Protein AF-Q14Q77-F1 (afdb_monomer_lite)

Organism: Spiroplasma citri (NCBI:txid2133)

Sequence (134 aa):
MYSAVHMDETTPHIHFGFIPISKVFSKKLNKERYIISNNLIFGGKKQLQKFNNYHANYLTKAGYEIEPGEIGGKGSYNAMNFRQVKQFERNKLENEINNLFDEYKSSKGNIKEFSKIKIISDDYDGLIIFKIWK

Secondary structure (DSSP, 8-state):
-EEEEE-SSSS-EEEEE---EEEEEETTTTEEEEEE-HHHHH-SHHHHHHHHHHHHHHHHHTT----PPPTTPPP---HHHHHHHHHHHHHHHHHHHHHHHHHHHHHHHHHHHHHHHHHHHHHHHHHHHHHH--

Structure (mmCIF, N/CA/C/O backbone):
data_AF-Q14Q77-F1
#
_entry.id   AF-Q14Q77-F1
#
loop_
_atom_site.group_PDB
_atom_site.id
_atom_site.type_symbol
_atom_site.label_atom_id
_atom_site.label_alt_id
_atom_site.label_comp_id
_atom_site.label_asym_id
_atom_site.label_entity_id
_atom_site.label_seq_id
_atom_site.pdbx_PDB_ins_code
_atom_site.Cartn_x
_atom_site.Cartn_y
_atom_site.Cartn_z
_atom_site.occupancy
_atom_site.B_iso_or_equiv
_atom_site.auth_seq_id
_atom_site.auth_comp_id
_atom_site.auth_asym_id
_atom_site.auth_atom_id
_atom_site.pdbx_PDB_model_num
ATOM 1 N N . MET A 1 1 ? -22.766 -3.942 3.237 1.00 85.06 1 MET A N 1
ATOM 2 C CA . MET A 1 1 ? -21.477 -4.525 2.804 1.00 85.06 1 MET A CA 1
ATOM 3 C C . MET A 1 1 ? -21.597 -4.838 1.329 1.00 85.06 1 MET A C 1
ATOM 5 O O . MET A 1 1 ? -22.686 -5.223 0.924 1.00 85.06 1 MET A O 1
ATOM 9 N N . TYR A 1 2 ? -20.538 -4.646 0.547 1.00 94.94 2 TYR A N 1
ATOM 10 C CA . TYR A 1 2 ? -20.524 -5.004 -0.871 1.00 94.94 2 TYR A CA 1
ATOM 11 C C . TYR A 1 2 ? -19.133 -5.472 -1.304 1.00 94.94 2 TYR A C 1
ATOM 13 O O . TYR A 1 2 ? -18.129 -5.100 -0.696 1.00 94.94 2 TYR A O 1
ATOM 21 N N . SER A 1 3 ? -19.103 -6.280 -2.358 1.00 94.75 3 SER A N 1
ATOM 22 C CA . SER A 1 3 ? -17.896 -6.673 -3.077 1.00 94.75 3 SER A CA 1
ATOM 23 C C . SER A 1 3 ? -18.224 -6.641 -4.565 1.00 94.75 3 SER A C 1
ATOM 25 O O . SER A 1 3 ? -19.160 -7.319 -4.986 1.00 94.75 3 SER A O 1
ATOM 27 N N . ALA A 1 4 ? -17.513 -5.825 -5.334 1.00 95.69 4 ALA A N 1
ATOM 28 C CA . ALA A 1 4 ? -17.651 -5.735 -6.784 1.00 95.69 4 ALA A CA 1
ATOM 29 C C . ALA A 1 4 ? -16.295 -6.029 -7.428 1.00 95.69 4 ALA A C 1
ATOM 31 O O . ALA A 1 4 ? -15.287 -5.453 -7.022 1.00 95.69 4 ALA A O 1
ATOM 32 N N . VAL A 1 5 ? -16.274 -6.945 -8.396 1.00 95.19 5 VAL A N 1
ATOM 33 C CA . VAL A 1 5 ? -15.067 -7.341 -9.130 1.00 95.19 5 VAL A CA 1
ATOM 34 C C . VAL A 1 5 ? -15.156 -6.756 -10.532 1.00 95.19 5 VAL A C 1
ATOM 36 O O . VAL A 1 5 ? -16.117 -7.035 -11.245 1.00 95.19 5 VAL A O 1
ATOM 39 N N . HIS A 1 6 ? -14.154 -5.973 -10.917 1.00 95.12 6 HIS A N 1
ATOM 40 C CA . HIS A 1 6 ? -14.050 -5.362 -12.237 1.00 95.12 6 HIS A CA 1
ATOM 41 C C . HIS A 1 6 ? -12.998 -6.100 -13.055 1.00 95.12 6 HIS A C 1
ATOM 43 O O . HIS A 1 6 ? -11.830 -6.157 -12.669 1.00 95.12 6 HIS A O 1
ATOM 49 N N . MET A 1 7 ? -13.433 -6.677 -14.175 1.00 94.94 7 MET A N 1
ATOM 50 C CA . MET A 1 7 ? -12.593 -7.397 -15.147 1.00 94.94 7 MET A CA 1
ATOM 51 C C . MET A 1 7 ? -12.570 -6.693 -16.513 1.00 94.94 7 MET A C 1
ATOM 53 O O . MET A 1 7 ? -11.837 -7.097 -17.408 1.00 94.94 7 MET A O 1
ATOM 57 N N . ASP A 1 8 ? -13.394 -5.660 -16.669 1.00 93.75 8 ASP A N 1
ATOM 58 C CA . ASP A 1 8 ? -13.624 -4.856 -17.868 1.00 93.75 8 ASP A CA 1
ATOM 59 C C . ASP A 1 8 ? -12.715 -3.615 -17.955 1.00 93.75 8 ASP A C 1
ATOM 61 O O . ASP A 1 8 ? -12.717 -2.902 -18.958 1.00 93.75 8 ASP A O 1
ATOM 65 N N . GLU A 1 9 ? -11.900 -3.371 -16.927 1.00 90.31 9 GLU A N 1
ATOM 66 C CA . GLU A 1 9 ? -10.933 -2.272 -16.869 1.00 90.31 9 GLU A CA 1
ATOM 67 C C . GLU A 1 9 ? -9.488 -2.717 -17.181 1.00 90.31 9 GLU A C 1
ATOM 69 O O . GLU A 1 9 ? -9.202 -3.885 -17.426 1.00 90.31 9 GLU A O 1
ATOM 74 N N . THR A 1 10 ? -8.529 -1.777 -17.176 1.00 89.50 10 THR A N 1
ATOM 75 C CA . THR A 1 10 ? -7.122 -2.050 -17.554 1.00 89.50 10 THR A CA 1
ATOM 76 C C . THR A 1 10 ? -6.435 -3.091 -16.665 1.00 89.50 10 THR A C 1
ATOM 78 O O . THR A 1 10 ? -5.551 -3.813 -17.123 1.00 89.50 10 THR A O 1
ATOM 81 N N . THR A 1 11 ? -6.791 -3.152 -15.385 1.00 88.19 11 THR A N 1
ATOM 82 C CA . THR A 1 11 ? -6.258 -4.139 -14.444 1.00 88.19 11 THR A CA 1
ATOM 83 C C . THR A 1 11 ? -7.418 -4.688 -13.622 1.00 88.19 11 THR A C 1
ATOM 85 O O . THR A 1 11 ? -8.160 -3.882 -13.052 1.00 88.19 11 THR A O 1
ATOM 88 N N . PRO A 1 12 ? -7.574 -6.022 -13.534 1.00 92.62 12 PRO A N 1
ATOM 89 C CA . PRO A 1 12 ? -8.560 -6.638 -12.660 1.00 92.62 12 PRO A CA 1
ATOM 90 C C . PRO A 1 12 ? -8.425 -6.134 -11.223 1.00 92.62 12 PRO A C 1
ATOM 92 O O . PRO A 1 12 ? -7.338 -6.195 -10.646 1.00 92.62 12 PRO A O 1
ATOM 95 N N . HIS A 1 13 ? -9.506 -5.625 -10.640 1.00 92.75 13 HIS A N 1
ATOM 96 C CA . HIS A 1 13 ? -9.494 -5.129 -9.263 1.00 92.75 13 HIS A CA 1
ATOM 97 C C . HIS A 1 13 ? -10.853 -5.297 -8.579 1.00 92.75 13 HIS A C 1
ATOM 99 O O . HIS A 1 13 ? -11.871 -5.571 -9.212 1.00 92.75 13 HIS A O 1
ATOM 105 N N . ILE A 1 14 ? -10.851 -5.169 -7.250 1.00 93.94 14 ILE A N 1
ATOM 106 C CA . ILE A 1 14 ? -12.022 -5.397 -6.402 1.00 93.94 14 ILE A CA 1
ATOM 107 C C . ILE A 1 14 ? -12.316 -4.135 -5.592 1.00 93.94 14 ILE A C 1
ATOM 109 O O . ILE A 1 14 ? -11.438 -3.621 -4.897 1.00 93.94 14 ILE A O 1
ATOM 113 N N . HIS A 1 15 ? -13.568 -3.682 -5.611 1.00 93.94 15 HIS A N 1
ATOM 114 C CA . HIS A 1 15 ? -14.087 -2.735 -4.631 1.00 93.94 15 HIS A CA 1
ATOM 115 C C . HIS A 1 15 ? -14.782 -3.490 -3.503 1.00 93.94 15 HIS A C 1
ATOM 117 O O . HIS A 1 15 ? -15.821 -4.117 -3.704 1.00 93.94 15 HIS A O 1
ATOM 123 N N . PHE A 1 16 ? -14.216 -3.403 -2.301 1.00 93.56 16 PHE A N 1
ATOM 124 C CA . PHE A 1 16 ? -14.762 -4.035 -1.107 1.00 93.56 16 PHE A CA 1
ATOM 125 C C . PHE A 1 16 ? -15.195 -2.980 -0.087 1.00 93.56 16 PHE A C 1
ATOM 127 O O . PHE A 1 16 ? -14.371 -2.260 0.478 1.00 93.56 16 PHE A O 1
ATOM 134 N N . GLY A 1 17 ? -16.502 -2.895 0.162 1.00 93.75 17 GLY A N 1
ATOM 135 C CA . GLY A 1 17 ? -17.088 -1.991 1.143 1.00 93.75 17 GLY A CA 1
ATOM 136 C C . GLY A 1 17 ? -17.590 -2.733 2.373 1.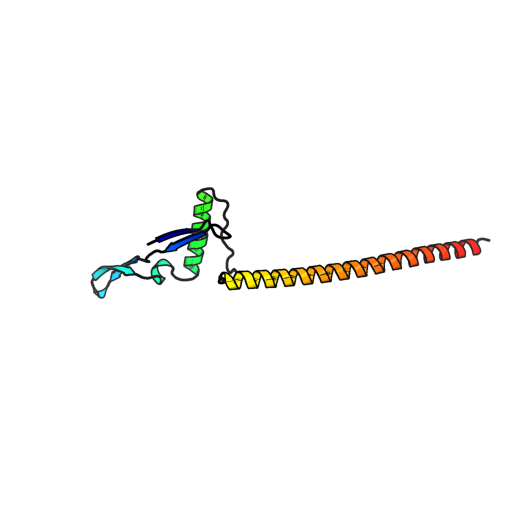00 93.75 17 GLY A C 1
ATOM 137 O O . GLY A 1 17 ? -18.506 -3.558 2.290 1.00 93.75 17 GLY A O 1
ATOM 138 N N . PHE A 1 18 ? -17.068 -2.375 3.544 1.00 92.75 18 PHE A N 1
ATOM 139 C CA . PHE A 1 18 ? -17.520 -2.929 4.817 1.00 92.75 18 PHE A CA 1
ATOM 140 C C . PHE A 1 18 ? -17.875 -1.854 5.840 1.00 92.75 18 PHE A C 1
ATOM 142 O O . PHE A 1 18 ? -17.464 -0.702 5.731 1.00 92.75 18 PHE A O 1
ATOM 149 N N . ILE A 1 19 ? -18.677 -2.244 6.832 1.00 92.75 19 ILE A N 1
ATOM 150 C CA . ILE A 1 19 ? -19.084 -1.363 7.927 1.00 92.75 19 ILE A CA 1
ATOM 151 C C . ILE A 1 19 ? -18.173 -1.669 9.127 1.00 92.75 19 ILE A C 1
ATOM 153 O O . ILE A 1 19 ? -18.166 -2.812 9.590 1.00 92.75 19 ILE A O 1
ATOM 157 N N . PRO A 1 20 ? -17.404 -0.693 9.641 1.00 92.81 20 PRO A N 1
ATOM 158 C CA . PRO A 1 20 ? -16.392 -0.897 10.679 1.00 92.81 20 PRO A CA 1
ATOM 159 C C . PRO A 1 20 ? -17.032 -1.011 12.070 1.00 92.81 20 PRO A C 1
ATOM 161 O O . PRO A 1 20 ? -17.010 -0.070 12.864 1.00 92.81 20 PRO A O 1
ATOM 164 N N . ILE A 1 21 ? -17.649 -2.153 12.362 1.00 94.00 21 ILE A N 1
ATOM 165 C CA . ILE A 1 21 ? -18.308 -2.397 13.648 1.00 94.00 21 ILE A CA 1
ATOM 166 C C . ILE A 1 21 ? -17.293 -2.967 14.645 1.00 94.00 21 ILE A C 1
ATOM 168 O O . ILE A 1 21 ? -16.635 -3.968 14.377 1.00 94.00 21 ILE A O 1
ATOM 172 N N . SER A 1 22 ? -17.181 -2.349 15.819 1.00 92.25 22 SER A N 1
ATOM 173 C CA . SER A 1 22 ? -16.319 -2.800 16.916 1.00 92.25 22 SER A CA 1
ATOM 174 C C . SER A 1 22 ? -17.114 -2.944 18.209 1.00 92.25 22 SER A C 1
ATOM 176 O O . SER A 1 22 ? -17.958 -2.105 18.532 1.00 92.25 22 SER A O 1
ATOM 178 N N . LYS A 1 23 ? -16.830 -4.003 18.968 1.00 93.75 23 LYS A N 1
ATOM 179 C CA . LYS A 1 23 ? -17.398 -4.227 20.300 1.00 93.75 23 LYS A CA 1
ATOM 180 C C . LYS A 1 23 ? -16.572 -3.463 21.335 1.00 93.75 23 LYS A C 1
ATOM 182 O O . LYS A 1 23 ? -15.356 -3.614 21.384 1.00 93.75 23 LYS A O 1
ATOM 187 N N . VAL A 1 24 ? -17.222 -2.636 22.149 1.00 94.12 24 VAL A N 1
ATOM 188 C CA . VAL A 1 24 ? -16.578 -1.826 23.193 1.00 94.12 24 VAL A CA 1
ATOM 189 C C . VAL A 1 24 ? -17.364 -1.886 24.497 1.00 94.12 24 VAL A C 1
ATOM 191 O O . VAL A 1 24 ? -18.591 -1.987 24.496 1.00 94.12 24 VAL A O 1
ATOM 194 N N . PHE A 1 25 ? -16.668 -1.775 25.625 1.00 95.12 25 PHE A N 1
ATOM 195 C CA . PHE A 1 25 ? -17.304 -1.670 26.934 1.00 95.12 25 PHE A CA 1
ATOM 196 C C . PHE A 1 25 ? -17.606 -0.207 27.274 1.00 95.12 25 PHE A C 1
ATOM 198 O O . PHE A 1 25 ? -16.710 0.640 27.305 1.00 95.12 25 PHE A O 1
ATOM 205 N N . SER A 1 26 ? -18.873 0.112 27.539 1.00 91.81 26 SER A N 1
ATOM 206 C CA . SER A 1 26 ? -19.274 1.446 27.980 1.00 91.81 26 SER A CA 1
ATOM 207 C C . SER A 1 26 ? -19.253 1.523 29.499 1.00 91.81 26 SER A C 1
ATOM 209 O O . SER A 1 26 ? -20.161 1.013 30.148 1.00 91.81 26 SER A O 1
ATOM 211 N N . LYS A 1 27 ? -18.270 2.235 30.064 1.00 93.88 27 LYS A N 1
ATOM 212 C CA . LYS A 1 27 ? -18.201 2.482 31.516 1.00 93.88 27 LYS A CA 1
ATOM 213 C C . LYS A 1 27 ? -19.459 3.179 32.051 1.00 93.88 27 LYS A C 1
ATOM 215 O O . LYS A 1 27 ? -19.951 2.813 33.106 1.00 93.88 27 LYS A O 1
ATOM 220 N N . LYS A 1 28 ? -20.024 4.130 31.292 1.00 92.69 28 LYS A N 1
ATOM 221 C CA . LYS A 1 28 ? -21.248 4.865 31.671 1.00 92.69 28 LYS A CA 1
ATOM 222 C C . LYS A 1 28 ? -22.481 3.961 31.774 1.00 92.69 28 LYS A C 1
ATOM 224 O O . LYS A 1 28 ? -23.333 4.196 32.616 1.00 92.69 28 LYS A O 1
ATOM 229 N N . LEU A 1 29 ? -22.595 2.968 30.892 1.00 91.38 29 LEU A N 1
ATOM 230 C CA . LEU A 1 29 ? -23.753 2.068 30.830 1.00 91.38 29 LEU A CA 1
ATOM 231 C C . LEU A 1 29 ? -23.482 0.705 31.486 1.00 91.38 29 LEU A C 1
ATOM 233 O O . LEU A 1 29 ? -24.355 -0.156 31.444 1.00 91.38 29 LEU A O 1
ATOM 237 N N . ASN A 1 30 ? -22.272 0.504 32.021 1.00 94.38 30 ASN A N 1
ATOM 238 C CA . ASN A 1 30 ? -21.751 -0.744 32.581 1.00 94.38 30 ASN A CA 1
ATOM 239 C C . ASN A 1 30 ? -22.054 -1.995 31.729 1.00 94.38 30 ASN A C 1
ATOM 241 O O . ASN A 1 30 ? -22.386 -3.055 32.252 1.00 94.38 30 ASN A O 1
ATOM 245 N N . LYS A 1 31 ? -21.992 -1.860 30.398 1.00 95.94 31 LYS A N 1
ATOM 246 C CA . LYS A 1 31 ? -22.306 -2.945 29.460 1.00 95.94 31 LYS A CA 1
ATOM 247 C C . LYS A 1 31 ? -21.502 -2.856 28.175 1.00 95.94 31 LYS A C 1
ATOM 249 O O . LYS A 1 31 ? -21.057 -1.780 27.760 1.00 95.94 31 LYS A O 1
ATOM 254 N N . GLU A 1 32 ? -21.367 -3.996 27.515 1.00 96.00 32 GLU A N 1
ATOM 255 C CA . GLU A 1 32 ? -20.823 -4.073 26.166 1.00 96.00 32 GLU A CA 1
ATOM 256 C C . GLU A 1 32 ? -21.811 -3.493 25.146 1.00 96.00 32 GLU A C 1
ATOM 258 O O . GLU A 1 32 ? -23.029 -3.646 25.259 1.00 96.00 32 GLU A O 1
ATOM 263 N N . ARG A 1 33 ? -21.282 -2.810 24.133 1.00 94.19 33 ARG A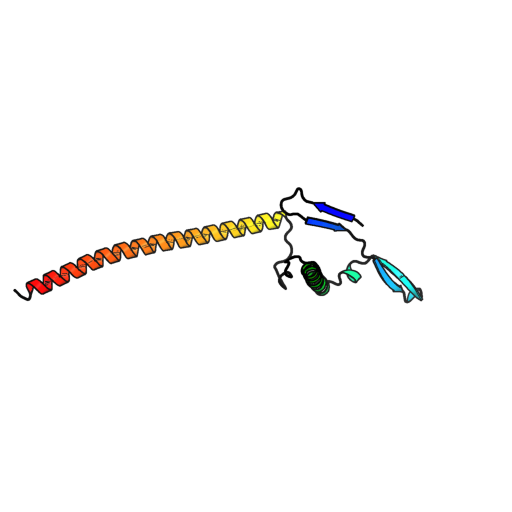 N 1
ATOM 264 C CA . ARG A 1 33 ? -22.050 -2.293 23.000 1.00 94.19 33 ARG A CA 1
ATOM 265 C C . ARG A 1 33 ? -21.228 -2.334 21.726 1.00 94.19 33 ARG A C 1
ATOM 267 O O . ARG A 1 33 ? -20.003 -2.253 21.759 1.00 94.19 33 ARG A O 1
ATOM 274 N N . TYR A 1 34 ? -21.921 -2.387 20.600 1.00 94.50 34 TYR A N 1
ATOM 275 C CA . TYR A 1 34 ? -21.311 -2.224 19.290 1.00 94.50 34 TYR A CA 1
ATOM 276 C C . TYR A 1 34 ? -21.301 -0.751 18.901 1.00 94.50 34 TYR A C 1
ATOM 278 O O . TYR A 1 34 ? -22.262 -0.020 19.153 1.00 94.50 34 TYR A O 1
ATOM 286 N N . ILE A 1 35 ? -20.201 -0.309 18.307 1.00 94.19 35 ILE A N 1
ATOM 287 C CA . ILE A 1 35 ? -20.068 1.025 17.731 1.00 94.19 35 ILE A CA 1
ATOM 288 C C . ILE A 1 35 ? -19.494 0.929 16.327 1.00 94.19 35 ILE A C 1
ATOM 290 O O . ILE A 1 35 ? -18.753 0.001 16.018 1.00 94.19 35 ILE A O 1
ATOM 294 N N . ILE A 1 36 ? -1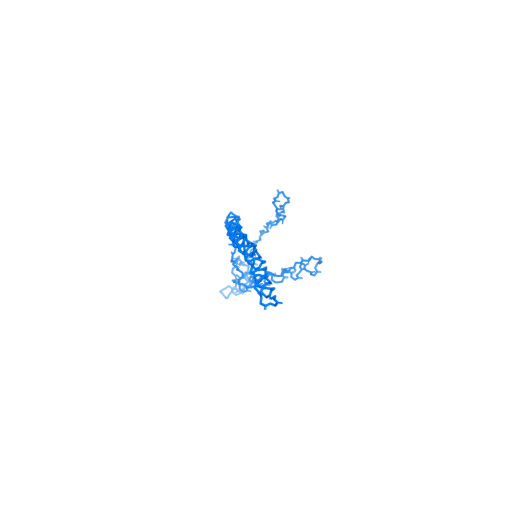9.824 1.908 15.494 1.00 94.31 36 ILE A N 1
ATOM 295 C CA . ILE A 1 36 ? -19.253 2.054 14.158 1.00 94.31 36 ILE A CA 1
ATOM 296 C C . ILE A 1 36 ? -18.079 3.023 14.285 1.00 94.31 36 ILE A C 1
ATOM 298 O O . ILE A 1 36 ? -18.279 4.182 14.649 1.00 94.31 36 ILE A O 1
ATOM 302 N N . SER A 1 37 ? -16.854 2.551 14.056 1.00 91.06 37 SER A N 1
ATOM 303 C CA . SER A 1 37 ? -15.655 3.386 14.163 1.00 91.06 37 SER A CA 1
ATOM 304 C C . SER A 1 37 ? -14.526 2.904 13.259 1.00 91.06 37 SER A C 1
ATOM 306 O O . SER A 1 37 ? -13.890 1.884 13.521 1.00 91.06 37 SER A O 1
ATOM 308 N N . ASN A 1 38 ? -14.208 3.705 12.238 1.00 89.31 38 ASN A N 1
ATOM 309 C CA . ASN A 1 38 ? -13.036 3.484 11.386 1.00 89.31 38 ASN A CA 1
ATOM 310 C C . ASN A 1 38 ? -11.732 3.499 12.190 1.00 89.31 38 ASN A C 1
ATOM 312 O O . ASN A 1 38 ? -10.850 2.681 11.949 1.00 89.31 38 ASN A O 1
ATOM 316 N N . ASN A 1 39 ? -11.613 4.402 13.166 1.00 88.81 39 ASN A N 1
ATOM 317 C CA . ASN A 1 39 ? -10.375 4.562 13.928 1.00 88.81 39 ASN A CA 1
ATOM 318 C C . ASN A 1 39 ? -10.052 3.341 14.792 1.00 88.81 39 ASN A C 1
ATOM 320 O O . ASN A 1 39 ? -8.878 3.047 14.981 1.00 88.81 39 ASN A O 1
ATOM 324 N N . LEU A 1 40 ? -11.059 2.621 15.296 1.00 88.88 40 LEU A N 1
ATOM 325 C CA . LEU A 1 40 ? -10.822 1.405 16.080 1.00 88.88 40 LEU A CA 1
ATOM 326 C C . LEU A 1 40 ? -10.385 0.217 15.221 1.00 88.88 40 LEU A C 1
ATOM 328 O O . LEU A 1 40 ? -9.629 -0.624 15.697 1.00 88.88 40 LEU A O 1
ATOM 332 N N . ILE A 1 41 ? -10.843 0.155 13.970 1.00 87.62 41 ILE A N 1
ATOM 333 C CA . ILE A 1 41 ? -10.477 -0.917 13.040 1.00 87.62 41 ILE A CA 1
ATOM 334 C C . ILE A 1 41 ? -9.120 -0.647 12.385 1.00 87.62 41 ILE A C 1
ATOM 336 O O . ILE A 1 41 ? -8.268 -1.530 12.344 1.00 87.62 41 ILE A O 1
ATOM 340 N N . PHE A 1 42 ? -8.917 0.566 11.867 1.00 87.00 42 PHE A N 1
ATOM 341 C CA . PHE A 1 42 ? -7.749 0.892 11.052 1.00 87.00 42 PHE A CA 1
ATOM 342 C C . PHE A 1 42 ? -6.616 1.574 11.816 1.00 87.00 42 PHE A C 1
ATOM 344 O O . PHE A 1 42 ? -5.503 1.570 11.302 1.00 87.00 42 PHE A O 1
ATOM 351 N N . GLY A 1 43 ? -6.884 2.187 12.981 1.00 84.25 43 GLY A N 1
ATOM 352 C CA . GLY A 1 43 ? -5.897 2.675 13.968 1.00 84.25 43 GLY A CA 1
ATOM 353 C C . GLY A 1 43 ? -4.689 3.440 13.431 1.00 84.25 43 GLY A C 1
ATOM 354 O O . GLY A 1 43 ? -3.618 3.441 14.041 1.00 84.25 43 GLY A O 1
ATOM 355 N N . GLY A 1 44 ? -4.849 4.110 12.290 1.00 85.88 44 GLY A N 1
ATOM 356 C CA . GLY A 1 44 ? -3.820 4.919 11.652 1.00 85.88 44 GLY A CA 1
ATOM 357 C C . GLY A 1 44 ? -2.750 4.128 10.889 1.00 85.88 44 GLY A C 1
ATOM 358 O O . GLY A 1 44 ? -2.833 2.925 10.646 1.00 85.88 44 GLY A O 1
ATOM 359 N N . LYS A 1 45 ? -1.699 4.848 10.481 1.00 85.25 45 LYS A N 1
ATOM 360 C CA . LYS A 1 45 ? -0.710 4.380 9.492 1.00 85.25 45 LYS A CA 1
ATOM 361 C C . LYS A 1 45 ? -0.034 3.053 9.863 1.00 85.25 45 LYS A C 1
ATOM 363 O O . LYS A 1 45 ? 0.120 2.192 9.005 1.00 85.25 45 LYS A O 1
ATOM 368 N N . LYS A 1 46 ? 0.348 2.866 11.134 1.00 86.31 46 LYS A N 1
ATOM 369 C CA . LYS A 1 46 ? 1.051 1.650 11.588 1.00 86.31 46 LYS A CA 1
ATOM 370 C C . LYS A 1 46 ? 0.181 0.397 11.480 1.00 86.31 46 LYS A C 1
ATOM 372 O O . LYS A 1 46 ? 0.686 -0.663 11.127 1.00 86.31 46 LYS A O 1
ATOM 377 N N . GLN A 1 47 ? -1.106 0.492 11.804 1.00 88.44 47 GLN A N 1
ATOM 378 C CA . GLN A 1 47 ? -2.002 -0.660 11.733 1.00 88.44 47 GLN A CA 1
ATOM 379 C C . GLN A 1 47 ? -2.388 -0.974 10.282 1.00 88.44 47 GLN A C 1
ATOM 381 O O . GLN A 1 47 ? -2.385 -2.146 9.916 1.00 88.44 47 GLN A O 1
ATOM 386 N N . LEU A 1 48 ? -2.574 0.040 9.429 1.00 88.19 48 LEU A N 1
ATOM 387 C CA . LEU A 1 48 ? -2.715 -0.154 7.978 1.00 88.19 48 LEU A CA 1
ATOM 388 C C . LEU A 1 48 ? -1.490 -0.839 7.355 1.00 88.19 48 LEU A C 1
ATOM 390 O O . LEU A 1 48 ? -1.634 -1.746 6.542 1.00 88.19 48 LEU A O 1
ATOM 394 N N . GLN A 1 49 ? -0.281 -0.473 7.779 1.00 87.31 49 GLN A N 1
ATOM 395 C CA . GLN A 1 49 ? 0.938 -1.141 7.324 1.00 87.31 49 GLN A CA 1
ATOM 396 C C . GLN A 1 49 ? 0.978 -2.618 7.745 1.00 87.31 49 GLN A C 1
ATOM 398 O O . GLN A 1 49 ? 1.287 -3.487 6.931 1.00 87.31 49 GLN A O 1
ATOM 403 N N . LYS A 1 50 ? 0.619 -2.921 9.000 1.00 90.12 50 LYS A N 1
ATOM 404 C CA . LYS A 1 50 ? 0.492 -4.311 9.469 1.00 90.12 50 LYS A CA 1
ATOM 405 C C . LYS A 1 50 ? -0.543 -5.086 8.657 1.00 90.12 50 LYS A C 1
ATOM 407 O O . LYS A 1 50 ? -0.292 -6.238 8.319 1.00 90.12 50 LYS A O 1
ATOM 412 N N . PHE A 1 51 ? -1.673 -4.456 8.340 1.00 90.38 51 PHE A N 1
ATOM 413 C CA . PHE A 1 51 ? -2.716 -5.049 7.511 1.00 90.38 51 PHE A CA 1
ATOM 414 C C . PHE A 1 51 ? -2.203 -5.381 6.106 1.00 90.38 51 PHE A C 1
ATOM 416 O O . PHE A 1 51 ? -2.390 -6.507 5.662 1.00 90.38 51 PHE A O 1
ATOM 423 N N . ASN A 1 52 ? -1.489 -4.464 5.446 1.00 89.00 52 ASN A N 1
ATOM 424 C CA . ASN A 1 52 ? -0.921 -4.709 4.115 1.00 89.00 52 ASN A CA 1
ATOM 425 C C . ASN A 1 52 ? 0.045 -5.901 4.113 1.00 89.00 52 ASN A C 1
ATOM 427 O O . ASN A 1 52 ? -0.069 -6.783 3.265 1.00 89.00 52 ASN A O 1
ATOM 431 N N . ASN A 1 53 ? 0.944 -5.968 5.098 1.00 90.88 53 ASN A N 1
ATOM 432 C CA . ASN A 1 53 ? 1.889 -7.080 5.221 1.00 90.88 53 ASN A CA 1
ATOM 433 C C . ASN A 1 53 ? 1.169 -8.404 5.504 1.00 90.88 53 ASN A C 1
ATOM 435 O O . ASN A 1 53 ? 1.506 -9.436 4.931 1.00 90.88 53 ASN A O 1
ATOM 439 N N . TYR A 1 54 ? 0.166 -8.378 6.386 1.00 93.50 54 TYR A N 1
ATOM 440 C CA . TYR A 1 54 ? -0.654 -9.549 6.679 1.00 93.50 54 TYR A CA 1
ATOM 441 C C . TYR A 1 54 ? -1.399 -10.041 5.433 1.00 93.50 54 TYR A C 1
ATOM 443 O O . TYR A 1 54 ? -1.400 -11.238 5.162 1.00 93.50 54 TYR A O 1
ATOM 451 N N . HIS A 1 55 ? -1.997 -9.126 4.671 1.00 92.62 55 HIS A N 1
ATOM 452 C CA . HIS A 1 55 ? -2.752 -9.439 3.464 1.00 92.62 55 HIS A CA 1
ATOM 453 C C . HIS A 1 55 ? -1.862 -10.042 2.372 1.00 92.62 55 HIS A C 1
ATOM 455 O O . HIS A 1 55 ? -2.208 -11.088 1.832 1.00 92.62 55 HIS A O 1
ATOM 461 N N . ALA A 1 56 ? -0.690 -9.450 2.113 1.00 93.12 56 ALA A N 1
ATOM 462 C CA . ALA A 1 56 ? 0.288 -10.017 1.184 1.00 93.12 56 ALA A CA 1
ATOM 463 C C . ALA A 1 56 ? 0.680 -11.442 1.604 1.00 93.12 56 ALA A C 1
ATOM 465 O O . ALA A 1 56 ? 0.486 -12.376 0.836 1.00 93.12 56 ALA A O 1
ATOM 466 N N . ASN A 1 57 ? 1.079 -11.638 2.868 1.00 94.06 57 ASN A N 1
ATOM 467 C CA . ASN A 1 57 ? 1.440 -12.958 3.395 1.00 94.06 57 ASN A CA 1
ATOM 468 C C . ASN A 1 57 ? 0.299 -13.983 3.303 1.00 94.06 57 ASN A C 1
ATOM 470 O O . ASN A 1 57 ? 0.550 -15.172 3.109 1.00 94.06 57 ASN A O 1
ATOM 474 N N . TYR A 1 58 ? -0.949 -13.550 3.498 1.00 95.50 58 TYR A N 1
ATOM 475 C CA . TYR A 1 58 ? -2.119 -14.413 3.359 1.00 95.50 58 TYR A CA 1
ATOM 476 C C . TYR A 1 58 ? -2.274 -14.901 1.913 1.00 95.50 58 TYR A C 1
ATOM 478 O O . TYR A 1 58 ? -2.464 -16.096 1.696 1.00 95.50 58 TYR A O 1
ATOM 486 N N . LEU A 1 59 ? -2.123 -14.005 0.934 1.00 94.50 59 LEU A N 1
ATOM 487 C CA . LEU A 1 59 ? -2.189 -14.355 -0.485 1.00 94.50 59 LEU A CA 1
ATOM 488 C C . LEU A 1 59 ? -1.014 -15.241 -0.914 1.00 94.50 59 LEU A C 1
ATOM 490 O O . LEU A 1 59 ? -1.234 -16.237 -1.600 1.00 94.50 59 LEU A O 1
ATOM 494 N N . THR A 1 60 ? 0.201 -14.968 -0.433 1.00 94.25 60 THR A N 1
ATOM 495 C CA . THR A 1 60 ? 1.367 -15.830 -0.683 1.00 94.25 60 THR A CA 1
ATOM 496 C C . THR A 1 60 ? 1.136 -17.250 -0.178 1.00 94.25 60 THR A C 1
ATOM 498 O O . THR A 1 60 ? 1.381 -18.218 -0.893 1.00 94.25 60 THR A O 1
ATOM 501 N N . LYS A 1 61 ? 0.581 -17.401 1.032 1.00 95.19 61 LYS A N 1
ATOM 502 C CA . LYS A 1 61 ? 0.225 -18.718 1.589 1.00 95.19 61 LYS A CA 1
ATOM 503 C C . LYS A 1 61 ? -0.884 -19.425 0.812 1.00 95.19 61 LYS A C 1
ATOM 505 O O . LYS A 1 61 ? -0.939 -20.649 0.839 1.00 95.19 61 LYS A O 1
ATOM 510 N N . ALA A 1 62 ? -1.754 -18.672 0.145 1.00 95.94 62 ALA A N 1
ATOM 511 C CA . ALA A 1 62 ? -2.784 -19.210 -0.736 1.00 95.94 62 ALA A CA 1
ATOM 512 C C . ALA A 1 62 ? -2.252 -19.593 -2.134 1.00 95.94 62 ALA A C 1
ATOM 514 O O . ALA A 1 62 ? -3.020 -20.114 -2.938 1.00 95.94 62 ALA A O 1
ATOM 515 N N . GLY A 1 63 ? -0.961 -19.370 -2.417 1.00 96.31 63 GLY A N 1
ATOM 516 C CA . GLY A 1 63 ? -0.305 -19.749 -3.672 1.00 96.31 63 GLY A CA 1
ATOM 517 C C . GLY A 1 63 ? -0.154 -18.620 -4.695 1.00 96.31 63 GLY A C 1
ATOM 518 O O . GLY A 1 63 ? 0.227 -18.894 -5.827 1.00 96.31 63 GLY A O 1
ATOM 519 N N . TYR A 1 64 ? -0.441 -17.366 -4.328 1.00 94.50 64 TYR A N 1
ATOM 520 C CA . TYR A 1 64 ? -0.236 -16.213 -5.211 1.00 94.50 64 TYR A CA 1
ATOM 521 C C . TYR A 1 64 ? 1.161 -15.610 -5.030 1.00 94.50 64 TYR A C 1
ATOM 523 O O . TYR A 1 64 ? 1.586 -15.330 -3.912 1.00 94.50 64 TYR A O 1
ATOM 531 N N . GLU A 1 65 ? 1.861 -15.326 -6.124 1.00 93.06 65 GLU A N 1
ATOM 532 C CA . GLU A 1 65 ? 3.170 -14.662 -6.096 1.00 93.06 65 GLU A CA 1
ATOM 533 C C . GLU A 1 65 ? 3.005 -13.149 -5.878 1.00 93.06 65 GLU A C 1
ATOM 535 O O . GLU A 1 65 ? 2.937 -12.360 -6.818 1.00 93.06 65 GLU A O 1
ATOM 540 N N . ILE A 1 66 ? 2.864 -12.744 -4.613 1.00 89.06 66 ILE A N 1
ATOM 541 C CA . ILE A 1 66 ? 2.668 -11.347 -4.205 1.00 89.06 66 ILE A CA 1
ATOM 542 C C . ILE A 1 66 ? 3.647 -11.002 -3.086 1.00 89.06 66 ILE A C 1
ATOM 544 O O . ILE A 1 66 ? 3.743 -11.725 -2.094 1.00 89.06 66 ILE A O 1
ATOM 548 N N . GLU A 1 67 ? 4.315 -9.858 -3.226 1.00 86.31 67 GLU A N 1
ATOM 549 C CA . GLU A 1 67 ? 5.195 -9.286 -2.207 1.00 86.31 67 GLU A CA 1
ATOM 550 C C . GLU A 1 67 ? 4.528 -8.100 -1.480 1.00 86.31 67 GLU A C 1
ATOM 552 O O . GLU A 1 67 ? 3.695 -7.392 -2.060 1.00 86.31 67 GLU A O 1
ATOM 557 N N . PRO A 1 68 ? 4.865 -7.848 -0.201 1.00 81.69 68 PRO A N 1
ATOM 558 C CA . PRO A 1 68 ? 4.409 -6.657 0.508 1.00 81.69 68 PRO A CA 1
ATOM 559 C C . PRO A 1 68 ? 4.941 -5.365 -0.130 1.00 81.69 68 PRO A C 1
ATOM 561 O O . PRO A 1 68 ? 6.092 -5.294 -0.550 1.00 81.69 68 PRO A O 1
ATOM 564 N N . GLY A 1 69 ? 4.124 -4.307 -0.137 1.00 79.50 69 GLY A N 1
ATOM 565 C CA . GLY A 1 69 ? 4.554 -2.992 -0.622 1.00 79.50 69 GLY A CA 1
ATOM 566 C C . GLY A 1 69 ? 5.646 -2.347 0.245 1.00 79.50 69 GLY A C 1
ATOM 567 O O . GLY A 1 69 ? 5.725 -2.584 1.453 1.00 79.50 69 GLY A O 1
ATOM 568 N N . GLU A 1 70 ? 6.457 -1.479 -0.364 1.00 80.44 70 GLU A N 1
ATOM 569 C CA . GLU A 1 70 ? 7.577 -0.810 0.304 1.00 80.44 70 GLU A CA 1
ATOM 570 C C . GLU A 1 70 ? 7.147 0.083 1.480 1.00 80.44 70 GLU A C 1
ATOM 572 O O . GLU A 1 70 ? 6.166 0.837 1.435 1.00 80.44 70 GLU A O 1
ATOM 577 N N . ILE A 1 71 ? 7.940 0.047 2.553 1.00 77.31 71 ILE A N 1
ATOM 578 C CA . ILE A 1 71 ? 7.733 0.888 3.731 1.00 77.31 71 ILE A CA 1
ATOM 579 C C . ILE A 1 71 ? 8.080 2.339 3.392 1.00 77.31 71 ILE A C 1
ATOM 581 O O . ILE A 1 71 ? 9.220 2.656 3.078 1.00 77.31 71 ILE A O 1
ATOM 585 N N . GLY A 1 72 ? 7.104 3.239 3.532 1.00 67.38 72 GLY A N 1
ATOM 586 C CA . GLY A 1 72 ? 7.315 4.668 3.278 1.00 67.38 72 GLY A CA 1
ATOM 587 C C . GLY A 1 72 ? 7.259 5.058 1.800 1.00 67.38 72 GLY A C 1
ATOM 588 O O . GLY A 1 72 ? 7.638 6.181 1.472 1.00 67.38 72 GLY A O 1
ATOM 589 N N . GLY A 1 73 ? 6.758 4.173 0.929 1.00 64.12 73 GLY A N 1
ATOM 590 C CA . GLY A 1 73 ? 6.513 4.487 -0.477 1.00 64.12 73 GLY A CA 1
ATOM 591 C C . GLY A 1 73 ? 5.685 5.765 -0.657 1.00 64.12 73 GLY A C 1
ATOM 592 O O . GLY A 1 73 ? 4.850 6.117 0.188 1.00 64.12 73 GLY A O 1
ATOM 593 N N . LYS A 1 74 ? 5.929 6.482 -1.764 1.00 60.69 74 LYS A N 1
ATOM 594 C CA . LYS A 1 74 ? 5.176 7.695 -2.118 1.00 60.69 74 LYS A CA 1
ATOM 595 C C . LYS A 1 74 ? 3.682 7.352 -2.146 1.00 60.69 74 LYS A C 1
ATOM 597 O O . LYS A 1 74 ? 3.258 6.442 -2.851 1.00 60.69 74 LYS A O 1
ATOM 602 N N . GLY A 1 75 ? 2.919 8.035 -1.293 1.00 60.62 75 GLY A N 1
ATOM 603 C CA . GLY A 1 75 ? 1.517 7.726 -1.022 1.00 60.62 75 GLY A CA 1
ATOM 604 C C . GLY A 1 75 ? 0.615 7.790 -2.257 1.00 60.62 75 GLY A C 1
ATOM 605 O O . GLY A 1 75 ? 0.955 8.397 -3.267 1.00 60.62 75 GLY A O 1
ATOM 606 N N . SER A 1 76 ? -0.553 7.156 -2.119 1.00 59.84 76 SER A N 1
ATOM 607 C CA . SER A 1 76 ? -1.607 7.003 -3.128 1.00 59.84 76 SER A CA 1
ATOM 608 C C . SER A 1 76 ? -1.794 8.224 -4.032 1.00 59.84 76 SER A C 1
ATOM 610 O O . SER A 1 76 ? -2.163 9.304 -3.572 1.00 59.84 76 SER A O 1
ATOM 612 N N . TYR A 1 77 ? -1.652 8.009 -5.336 1.00 58.97 77 TYR A N 1
ATOM 613 C CA . TYR A 1 77 ? -2.139 8.928 -6.356 1.00 58.97 77 TYR A CA 1
ATOM 614 C C . TYR A 1 77 ? -3.562 8.525 -6.740 1.00 58.97 77 TYR A C 1
ATOM 616 O O . TYR A 1 77 ? -3.844 7.344 -6.937 1.00 58.97 77 TYR A O 1
ATOM 624 N N . ASN A 1 78 ? -4.462 9.494 -6.904 1.00 61.62 78 ASN A N 1
ATOM 625 C CA . ASN A 1 78 ? -5.720 9.226 -7.604 1.00 61.62 78 ASN A CA 1
ATOM 626 C C . ASN A 1 78 ? -5.400 8.721 -9.021 1.00 61.62 78 ASN A C 1
ATOM 628 O O . ASN A 1 78 ? -4.408 9.155 -9.604 1.00 61.62 78 ASN A O 1
ATOM 632 N N . ALA A 1 79 ? -6.232 7.848 -9.597 1.00 63.47 79 ALA A N 1
ATOM 633 C CA . ALA A 1 79 ? -5.947 7.203 -10.887 1.00 63.47 79 ALA A CA 1
ATOM 634 C C . ALA A 1 79 ? -5.565 8.199 -12.004 1.00 63.47 79 ALA A C 1
ATOM 636 O O . ALA A 1 79 ? -4.639 7.952 -12.779 1.00 63.47 79 ALA A O 1
ATOM 637 N N . MET A 1 80 ? -6.226 9.363 -12.041 1.00 61.78 80 MET A N 1
ATOM 638 C CA . MET A 1 80 ? -5.923 10.437 -12.992 1.00 61.78 80 MET A CA 1
ATOM 639 C C . MET A 1 80 ? -4.544 11.071 -12.747 1.00 61.78 80 MET A C 1
ATOM 641 O O . MET A 1 80 ? -3.773 11.246 -13.689 1.00 61.78 80 MET A O 1
ATOM 645 N N . ASN A 1 81 ? -4.189 11.313 -11.482 1.00 71.69 81 ASN A N 1
ATOM 646 C CA . ASN A 1 81 ? -2.878 11.835 -11.092 1.00 71.69 81 ASN A CA 1
ATOM 647 C C . ASN A 1 81 ? -1.772 10.805 -11.351 1.00 71.69 81 ASN A C 1
ATOM 649 O O . ASN A 1 81 ? -0.689 11.169 -11.791 1.00 71.69 81 ASN A O 1
ATOM 653 N N . PHE A 1 82 ? -2.044 9.514 -11.140 1.00 74.25 82 PHE A N 1
ATOM 654 C CA . PHE A 1 82 ? -1.078 8.448 -11.399 1.00 74.25 82 PHE A CA 1
ATOM 655 C C . PHE A 1 82 ? -0.707 8.368 -12.882 1.00 74.25 82 PHE A C 1
ATOM 657 O O . PHE A 1 82 ? 0.471 8.278 -13.219 1.00 74.25 82 PHE A O 1
ATOM 664 N N . ARG A 1 83 ? -1.699 8.454 -13.782 1.00 76.12 83 ARG A N 1
ATOM 665 C CA . ARG A 1 83 ? -1.449 8.489 -15.233 1.00 76.12 83 ARG A CA 1
ATOM 666 C C . ARG A 1 83 ? -0.570 9.676 -15.625 1.00 76.12 83 ARG A C 1
ATOM 668 O O . ARG A 1 83 ? 0.385 9.489 -16.372 1.00 76.12 83 ARG A O 1
ATOM 675 N N . GLN A 1 84 ? -0.859 10.860 -15.086 1.00 79.94 84 GLN A N 1
ATOM 676 C CA . GLN A 1 84 ? -0.084 12.074 -15.353 1.00 79.94 84 GLN A CA 1
ATOM 677 C C . GLN A 1 84 ? 1.348 11.980 -14.813 1.00 79.94 84 GLN A C 1
ATOM 679 O O . GLN A 1 84 ? 2.290 12.280 -15.541 1.00 79.94 84 GLN A O 1
ATOM 684 N N . VAL A 1 85 ? 1.530 11.505 -13.576 1.00 77.50 85 VAL A N 1
ATOM 685 C CA . VAL A 1 85 ? 2.858 11.286 -12.978 1.00 77.50 85 VAL A CA 1
ATOM 686 C C . VAL A 1 85 ? 3.659 10.288 -13.806 1.00 77.50 85 VAL A C 1
ATOM 688 O O . VAL A 1 85 ? 4.794 10.572 -14.175 1.00 77.50 85 VAL A O 1
ATOM 691 N N . LYS A 1 86 ? 3.048 9.163 -14.191 1.00 80.81 86 LYS A N 1
ATOM 692 C CA . LYS A 1 86 ? 3.701 8.150 -15.026 1.00 80.81 86 LYS A CA 1
ATOM 693 C C . LYS A 1 86 ? 4.097 8.707 -16.394 1.00 80.81 86 LYS A C 1
ATOM 695 O O . LYS A 1 86 ? 5.146 8.350 -16.917 1.00 80.81 86 LYS A O 1
ATOM 700 N N . GLN A 1 87 ? 3.268 9.565 -16.987 1.00 83.62 87 GLN A N 1
ATOM 701 C CA . GLN A 1 87 ? 3.588 10.220 -18.254 1.00 83.62 87 GLN A CA 1
ATOM 702 C C . GLN A 1 87 ? 4.745 11.213 -18.098 1.00 83.62 87 GLN A C 1
ATOM 704 O O . GLN A 1 87 ? 5.662 11.212 -18.911 1.00 83.62 87 GLN A O 1
ATOM 709 N N . PHE A 1 88 ? 4.743 12.007 -17.029 1.00 82.62 88 PHE A N 1
ATOM 710 C CA . PHE A 1 88 ? 5.836 12.925 -16.720 1.00 82.62 88 PHE A CA 1
ATOM 711 C C . PHE A 1 88 ? 7.169 12.188 -16.517 1.00 82.62 88 PHE A C 1
ATOM 713 O O . PHE A 1 88 ? 8.180 12.572 -17.102 1.00 82.62 88 PHE A O 1
ATOM 720 N N . GLU A 1 89 ? 7.172 11.101 -15.740 1.00 84.38 89 GLU A N 1
ATOM 721 C CA . GLU A 1 89 ? 8.365 10.277 -15.510 1.00 84.38 89 GLU A CA 1
ATOM 722 C C . GLU A 1 89 ? 8.883 9.632 -16.802 1.00 84.38 89 GLU A C 1
ATOM 724 O O . GLU A 1 89 ? 10.091 9.636 -17.036 1.00 84.38 89 GLU A O 1
ATOM 729 N N . ARG A 1 90 ?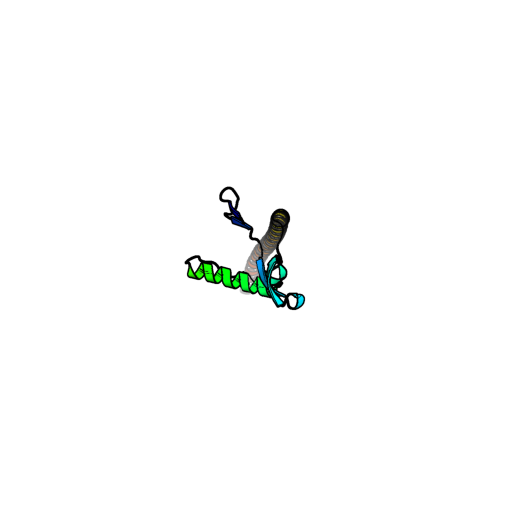 7.987 9.150 -17.679 1.00 86.62 90 ARG A N 1
ATOM 730 C CA . ARG A 1 90 ? 8.366 8.641 -19.010 1.00 86.62 90 ARG A CA 1
ATOM 731 C C . ARG A 1 90 ? 9.042 9.713 -19.857 1.00 86.62 90 ARG A C 1
ATOM 733 O O . ARG A 1 90 ? 10.123 9.463 -20.373 1.00 86.62 90 ARG A O 1
ATOM 740 N N . ASN A 1 91 ? 8.448 10.901 -19.949 1.00 88.88 91 ASN A N 1
ATOM 741 C CA . ASN A 1 91 ? 9.010 11.997 -20.740 1.00 88.88 91 ASN A CA 1
ATOM 742 C C . ASN A 1 91 ? 10.387 12.424 -20.208 1.00 88.88 91 ASN A C 1
ATOM 744 O O . ASN A 1 91 ? 11.288 12.738 -20.981 1.00 88.88 91 ASN A O 1
ATOM 748 N N . LYS A 1 92 ? 10.571 12.420 -18.880 1.00 90.06 92 LYS A N 1
ATOM 749 C CA . LYS A 1 92 ? 11.866 12.717 -18.258 1.00 90.06 92 LYS A CA 1
ATOM 750 C C . LYS A 1 92 ? 12.932 11.689 -18.655 1.00 90.06 92 LYS A C 1
ATOM 752 O O . LYS A 1 92 ? 14.020 12.090 -19.054 1.00 90.06 92 LYS A O 1
ATOM 757 N N . LEU A 1 93 ? 12.606 10.398 -18.571 1.00 91.94 93 LEU A N 1
ATOM 758 C CA . LEU A 1 93 ? 13.495 9.309 -18.991 1.00 91.94 93 LEU A CA 1
ATOM 759 C C . LEU A 1 93 ? 13.836 9.392 -20.481 1.00 91.94 93 LEU A C 1
ATOM 761 O O . LEU A 1 93 ? 14.984 9.199 -20.859 1.00 91.94 93 LEU A O 1
ATOM 765 N N . GLU A 1 94 ? 12.857 9.705 -21.326 1.00 91.88 94 GLU A N 1
ATOM 766 C CA . GLU A 1 94 ? 13.059 9.830 -22.771 1.00 91.88 94 GLU A CA 1
ATOM 767 C C . GLU A 1 94 ? 14.022 10.973 -23.116 1.00 91.88 94 GLU A C 1
ATOM 769 O O . GLU A 1 94 ? 14.935 10.793 -23.919 1.00 91.88 94 GLU A O 1
ATOM 774 N N . ASN A 1 95 ? 13.902 12.115 -22.434 1.00 92.25 95 ASN A N 1
ATOM 775 C CA . ASN A 1 95 ? 14.858 13.215 -22.566 1.00 92.25 95 ASN A CA 1
ATOM 776 C C . ASN A 1 95 ? 16.273 12.815 -22.120 1.00 92.25 95 ASN A C 1
ATOM 778 O O . ASN A 1 95 ? 17.248 13.163 -22.779 1.00 92.25 95 ASN A O 1
ATOM 782 N N . GLU A 1 96 ? 16.393 12.076 -21.018 1.00 93.06 96 GLU A N 1
ATOM 783 C CA . GLU A 1 96 ? 17.683 11.609 -20.501 1.00 93.06 96 GLU A CA 1
ATOM 784 C C . GLU A 1 96 ? 18.348 10.608 -21.460 1.00 93.06 96 GLU A C 1
ATOM 786 O O . GLU A 1 96 ? 19.535 10.727 -21.758 1.00 93.06 96 GLU A O 1
ATOM 791 N N . ILE A 1 97 ? 17.563 9.689 -22.032 1.00 94.12 97 ILE A N 1
ATOM 792 C CA . ILE A 1 97 ? 18.009 8.767 -23.083 1.00 94.12 97 ILE A CA 1
ATOM 793 C C . ILE A 1 97 ? 18.497 9.542 -24.311 1.00 94.12 97 ILE A C 1
ATOM 795 O O . ILE A 1 97 ? 19.577 9.247 -24.821 1.00 94.12 97 ILE A O 1
ATOM 799 N N . ASN A 1 98 ? 17.740 10.537 -24.776 1.00 94.00 98 ASN A N 1
ATOM 800 C CA . ASN A 1 98 ? 18.119 11.336 -25.942 1.00 94.00 98 ASN A CA 1
ATOM 801 C C . ASN A 1 98 ? 19.436 12.092 -25.714 1.00 94.00 98 ASN A C 1
ATOM 803 O O . ASN A 1 98 ? 20.319 12.039 -26.568 1.00 94.00 98 ASN A O 1
ATOM 807 N N . ASN A 1 99 ? 19.614 12.697 -24.536 1.00 94.25 99 ASN A N 1
ATOM 808 C CA . ASN A 1 99 ? 20.864 13.367 -24.172 1.00 94.25 99 ASN A CA 1
ATOM 809 C C . ASN A 1 99 ? 22.057 12.396 -24.199 1.00 94.25 99 ASN A C 1
ATOM 811 O O . ASN A 1 99 ? 23.075 12.684 -24.828 1.00 94.25 99 ASN A O 1
ATOM 815 N N . LEU A 1 100 ? 21.914 11.211 -23.591 1.00 94.12 100 LEU A N 1
ATOM 816 C CA . LEU A 1 100 ? 22.954 10.175 -23.613 1.00 94.12 100 LEU A CA 1
ATOM 817 C C . LEU A 1 100 ? 23.277 9.709 -25.041 1.00 94.12 100 LEU A C 1
ATOM 819 O O . LEU A 1 100 ? 24.437 9.453 -25.375 1.00 94.12 100 LEU A O 1
ATOM 823 N N . PHE A 1 101 ? 22.268 9.608 -25.907 1.00 94.06 101 PHE A N 1
ATOM 824 C CA . PHE A 1 101 ? 22.466 9.265 -27.313 1.00 94.06 101 PHE A CA 1
ATOM 825 C C . PHE A 1 101 ? 23.259 10.331 -28.076 1.00 94.06 101 PHE A C 1
ATOM 827 O O . PHE A 1 101 ? 24.112 9.982 -28.902 1.00 94.06 101 PHE A O 1
ATOM 834 N N . ASP A 1 102 ? 23.009 11.610 -27.812 1.00 94.00 102 ASP A N 1
ATOM 835 C CA . ASP A 1 102 ? 23.723 12.715 -28.452 1.00 94.00 102 ASP A CA 1
ATOM 836 C C . ASP A 1 102 ? 25.175 12.826 -27.960 1.00 94.00 102 ASP A C 1
ATOM 838 O O . ASP A 1 102 ? 26.097 13.008 -28.769 1.00 94.00 102 ASP A O 1
ATOM 842 N N . GLU A 1 103 ? 25.417 12.601 -26.666 1.00 93.31 103 GLU A N 1
ATOM 843 C CA . GLU A 1 103 ? 26.765 12.477 -26.095 1.00 93.31 103 GLU A CA 1
ATOM 844 C C . GLU A 1 103 ? 27.539 11.306 -26.716 1.00 93.31 103 GLU A C 1
ATOM 846 O O . GLU A 1 103 ? 28.705 11.451 -27.112 1.00 93.31 103 GLU A O 1
ATOM 851 N N . TYR A 1 104 ? 26.884 10.151 -26.872 1.00 93.12 104 TYR A N 1
ATOM 852 C CA . TYR A 1 104 ? 27.467 8.982 -27.527 1.00 93.12 104 TYR A CA 1
ATOM 853 C C . TYR A 1 104 ? 27.837 9.276 -28.987 1.00 93.12 104 TYR A C 1
ATOM 855 O O . TYR A 1 104 ? 28.946 8.948 -29.424 1.00 93.12 104 TYR A O 1
ATOM 863 N N . LYS A 1 105 ? 26.943 9.914 -29.757 1.00 92.00 105 LYS A N 1
ATOM 864 C CA . LYS A 1 105 ? 27.218 10.297 -31.154 1.00 92.00 105 LYS A CA 1
ATOM 865 C C . LYS A 1 105 ? 28.413 11.237 -31.258 1.00 92.00 105 LYS A C 1
ATOM 867 O O . LYS A 1 105 ? 29.285 11.000 -32.095 1.00 92.00 105 LYS A O 1
ATOM 872 N N . SER A 1 106 ? 28.463 12.258 -30.407 1.00 90.75 106 SER A N 1
ATOM 873 C CA . SER A 1 106 ? 29.552 13.239 -30.382 1.00 90.75 106 SER A CA 1
ATOM 874 C C . SER A 1 106 ? 30.887 12.569 -30.053 1.00 90.75 106 SER A C 1
ATOM 876 O O . SER A 1 106 ? 31.853 12.694 -30.806 1.00 90.75 106 SER A O 1
ATOM 878 N N . SER A 1 107 ? 30.919 11.743 -29.003 1.00 89.69 107 SER A N 1
ATOM 879 C CA . SER A 1 107 ? 32.116 10.988 -28.609 1.00 89.69 107 SER A CA 1
ATOM 880 C C . SER A 1 107 ? 32.594 10.045 -29.716 1.00 89.69 107 SER A C 1
ATOM 882 O O . SER A 1 107 ? 33.785 9.974 -30.016 1.00 89.69 107 SER A O 1
ATOM 884 N N . LYS A 1 108 ? 31.669 9.355 -30.393 1.00 91.62 108 LYS A N 1
ATOM 885 C CA . LYS A 1 108 ? 31.980 8.484 -31.535 1.00 91.62 108 LYS A CA 1
ATOM 886 C C . LYS A 1 108 ? 32.549 9.258 -32.726 1.00 91.62 108 LYS A C 1
ATOM 888 O O . LYS A 1 108 ? 33.416 8.732 -33.424 1.00 91.62 108 LYS A O 1
ATOM 893 N N . GLY A 1 109 ? 32.065 10.476 -32.971 1.00 88.56 109 GLY A N 1
ATOM 894 C CA . GLY A 1 109 ? 32.625 11.395 -33.965 1.00 88.56 109 GLY A CA 1
ATOM 895 C C . GLY A 1 109 ? 34.078 11.745 -33.647 1.00 88.56 109 GLY A C 1
ATOM 896 O O . GLY A 1 109 ? 34.958 11.495 -34.470 1.00 88.56 109 GLY A O 1
ATOM 897 N N . ASN A 1 110 ? 34.332 12.191 -32.416 1.00 88.56 110 ASN A N 1
ATOM 898 C CA . ASN A 1 110 ? 35.666 12.569 -31.944 1.00 88.56 110 ASN A CA 1
ATOM 899 C C . ASN A 1 110 ? 36.667 11.404 -32.025 1.00 88.56 110 ASN A C 1
ATOM 901 O O . ASN A 1 110 ? 37.796 11.586 -32.470 1.00 88.56 110 ASN A O 1
ATOM 905 N N . ILE A 1 111 ? 36.251 10.182 -31.667 1.00 88.38 111 ILE A N 1
ATOM 906 C CA . ILE A 1 111 ? 37.099 8.980 -31.770 1.00 88.38 111 ILE A CA 1
ATOM 907 C C . ILE A 1 111 ? 37.498 8.704 -33.225 1.00 88.38 111 ILE A C 1
ATOM 909 O O . ILE A 1 111 ? 38.654 8.382 -33.504 1.00 88.38 111 ILE A O 1
ATOM 913 N N . LYS A 1 112 ? 36.559 8.841 -34.170 1.00 88.81 112 LYS A N 1
ATOM 914 C CA . LYS A 1 112 ? 36.855 8.661 -35.599 1.00 88.81 112 LYS A CA 1
ATOM 915 C C . LYS A 1 112 ? 37.857 9.698 -36.092 1.00 88.81 112 LYS A C 1
ATOM 917 O O . LYS A 1 112 ? 38.766 9.349 -36.839 1.00 88.81 112 LYS A O 1
ATOM 922 N N . GLU A 1 113 ? 37.705 10.950 -35.688 1.00 88.06 113 GLU A N 1
ATOM 923 C CA . GLU A 1 113 ? 38.624 12.019 -36.072 1.00 88.06 113 GLU A CA 1
ATOM 924 C C . GLU A 1 113 ? 40.024 11.803 -35.486 1.00 88.06 113 GLU A C 1
ATOM 926 O O . GLU A 1 113 ? 41.005 11.796 -36.230 1.00 88.06 113 GLU A O 1
ATOM 931 N N . PHE A 1 114 ? 40.109 11.467 -34.197 1.00 87.75 114 PHE A N 1
ATOM 932 C CA . PHE A 1 114 ? 41.365 11.112 -33.537 1.00 87.75 114 PHE A CA 1
ATOM 933 C C . PHE A 1 114 ? 42.071 9.933 -34.223 1.00 87.75 114 PHE A C 1
ATOM 935 O O . PHE A 1 114 ? 43.279 9.973 -34.445 1.00 87.75 114 PHE A O 1
ATOM 942 N N . SER A 1 115 ? 41.320 8.900 -34.624 1.00 87.62 115 SER A N 1
ATOM 943 C CA . SER A 1 115 ? 41.886 7.744 -35.330 1.00 87.62 115 SER A CA 1
ATOM 944 C C . SER A 1 115 ? 42.508 8.113 -36.682 1.00 87.62 115 SER A C 1
ATOM 946 O O . SER A 1 115 ? 43.560 7.583 -37.025 1.00 87.62 115 SER A O 1
ATOM 948 N N . LYS A 1 116 ? 41.916 9.065 -37.418 1.00 89.94 116 LYS A N 1
ATOM 949 C CA . LYS A 1 116 ? 42.481 9.563 -38.682 1.00 89.94 116 LYS A CA 1
ATOM 950 C C . LYS A 1 116 ? 43.773 10.338 -38.449 1.00 89.94 116 LYS A C 1
ATOM 952 O O . LYS A 1 116 ? 44.743 10.115 -39.163 1.00 89.94 116 LYS A O 1
ATOM 957 N N . ILE A 1 117 ? 43.784 11.220 -37.448 1.00 87.75 117 ILE A N 1
ATOM 958 C CA . ILE A 1 117 ? 44.969 12.012 -37.087 1.00 87.75 117 ILE A CA 1
ATOM 959 C C . ILE A 1 117 ? 46.121 11.088 -36.681 1.00 87.75 117 ILE A C 1
ATOM 961 O O . ILE A 1 117 ? 47.251 11.297 -37.112 1.00 87.75 117 ILE A O 1
ATOM 965 N N . LYS A 1 118 ? 45.831 10.036 -35.905 1.00 88.12 118 LYS A N 1
ATOM 966 C CA . LYS A 1 118 ? 46.836 9.062 -35.477 1.00 88.12 118 LYS A CA 1
ATOM 967 C C . LYS A 1 118 ? 47.483 8.326 -36.655 1.00 88.12 118 LYS A C 1
ATOM 969 O O . LYS A 1 118 ? 48.701 8.278 -36.714 1.00 88.12 118 LYS A O 1
ATOM 974 N N . ILE A 1 119 ? 46.683 7.829 -37.604 1.00 88.44 119 ILE A N 1
ATOM 975 C CA . ILE A 1 119 ? 47.200 7.155 -38.811 1.00 88.44 119 ILE A CA 1
ATOM 976 C C . ILE A 1 119 ? 48.155 8.077 -39.578 1.00 88.44 119 ILE A C 1
ATOM 978 O O . ILE A 1 119 ? 49.251 7.670 -39.940 1.00 88.44 119 ILE A O 1
ATOM 982 N N . ILE A 1 120 ? 47.760 9.339 -39.772 1.00 88.50 120 ILE A N 1
ATOM 983 C CA . ILE A 1 120 ? 48.591 10.329 -40.463 1.00 88.50 120 ILE A CA 1
ATOM 984 C C . ILE A 1 120 ? 49.907 10.567 -39.704 1.00 88.50 120 ILE A C 1
ATOM 986 O O . ILE A 1 120 ? 50.964 10.619 -40.325 1.00 88.50 120 ILE A O 1
ATOM 990 N N . SER A 1 121 ? 49.855 10.701 -38.375 1.00 87.50 121 SER A N 1
ATOM 991 C CA . SER A 1 121 ? 51.051 10.873 -37.537 1.00 87.50 121 SER A CA 1
ATOM 992 C C . SER A 1 121 ? 52.020 9.697 -37.673 1.00 87.50 121 SER A C 1
ATOM 994 O O . SER A 1 121 ? 53.208 9.916 -37.898 1.00 87.50 121 SER A O 1
ATOM 996 N N . ASP A 1 122 ? 51.505 8.469 -37.583 1.00 85.62 122 ASP A N 1
ATOM 997 C CA . ASP A 1 122 ? 52.306 7.247 -37.674 1.00 85.62 122 ASP A CA 1
ATOM 998 C C . ASP A 1 122 ? 53.002 7.142 -39.056 1.00 85.62 122 ASP A C 1
ATOM 1000 O O . ASP A 1 122 ? 54.177 6.771 -39.141 1.00 85.62 122 ASP A O 1
ATOM 1004 N N . ASP A 1 123 ? 52.320 7.549 -40.138 1.00 86.62 123 ASP A N 1
ATOM 1005 C CA . ASP A 1 123 ? 52.886 7.604 -41.496 1.00 86.62 123 ASP A CA 1
ATOM 1006 C C . ASP A 1 123 ? 54.014 8.651 -41.626 1.00 86.62 123 ASP A C 1
ATOM 1008 O O . ASP A 1 123 ? 55.054 8.387 -42.245 1.00 86.62 123 ASP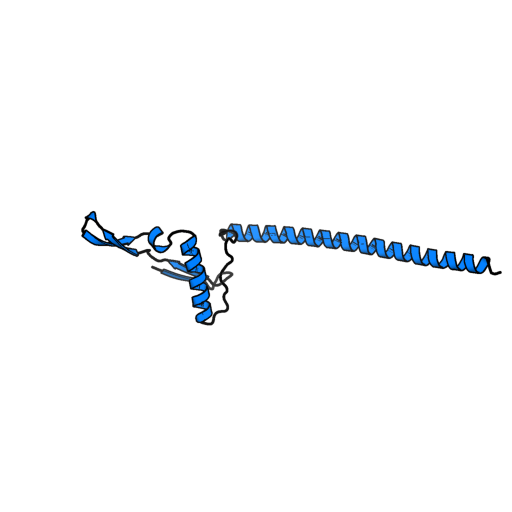 A O 1
ATOM 1012 N N . TYR A 1 124 ? 53.838 9.843 -41.040 1.00 84.19 124 TYR A N 1
ATOM 1013 C CA . TYR A 1 124 ? 54.861 10.899 -41.046 1.00 84.19 124 TYR A CA 1
ATOM 1014 C C . TYR A 1 124 ? 56.131 10.477 -40.298 1.00 84.19 124 TYR A C 1
ATOM 1016 O O . TYR A 1 124 ? 57.236 10.697 -40.805 1.00 84.19 124 TYR A O 1
ATOM 1024 N N . ASP A 1 125 ? 55.991 9.842 -39.134 1.00 82.56 125 ASP A N 1
ATOM 1025 C CA . ASP A 1 125 ? 57.127 9.353 -38.349 1.00 82.56 125 ASP A CA 1
ATOM 1026 C C . ASP A 1 125 ? 57.924 8.290 -39.125 1.00 82.56 125 ASP A C 1
ATOM 1028 O O . ASP A 1 125 ? 59.158 8.341 -39.174 1.00 82.56 125 ASP A O 1
ATOM 1032 N N . GLY A 1 126 ? 57.237 7.385 -39.832 1.00 78.88 126 GLY A N 1
ATOM 1033 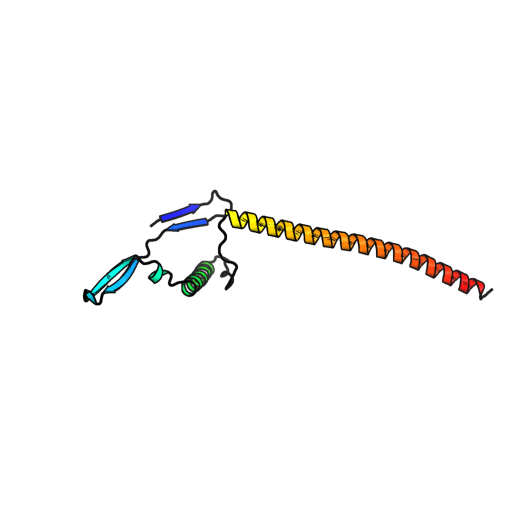C CA . GLY A 1 126 ? 57.871 6.396 -40.710 1.00 78.88 126 GLY A CA 1
ATOM 1034 C C . GLY A 1 126 ? 58.685 7.022 -41.851 1.00 78.88 126 GLY A C 1
ATOM 1035 O O . GLY A 1 126 ? 59.799 6.573 -42.144 1.00 78.88 126 GLY A O 1
ATOM 1036 N N . LEU A 1 127 ? 58.179 8.097 -42.466 1.00 80.44 127 LEU A N 1
ATOM 1037 C CA . LEU A 1 127 ? 58.887 8.838 -43.519 1.00 80.44 127 LEU A CA 1
ATOM 1038 C C . LEU A 1 127 ? 60.144 9.547 -42.998 1.00 80.44 127 LEU A C 1
ATOM 1040 O O . LEU A 1 127 ? 61.171 9.555 -43.684 1.00 80.44 127 LEU A O 1
ATOM 1044 N N . ILE A 1 128 ? 60.085 10.134 -41.799 1.00 78.25 128 ILE A N 1
ATOM 1045 C CA . ILE A 1 128 ? 61.244 10.779 -41.166 1.00 78.25 128 ILE A CA 1
ATOM 1046 C C . ILE A 1 128 ? 62.327 9.743 -40.863 1.00 78.25 128 ILE A C 1
ATOM 1048 O O . ILE A 1 128 ? 63.488 9.954 -41.219 1.00 78.25 128 ILE A O 1
ATOM 1052 N N . ILE A 1 129 ? 61.951 8.603 -40.276 1.00 73.38 129 ILE A N 1
ATOM 1053 C CA . ILE A 1 129 ? 62.884 7.510 -39.975 1.00 73.38 129 ILE A CA 1
ATOM 1054 C C . ILE A 1 129 ? 63.555 7.013 -41.262 1.00 73.38 129 ILE A C 1
ATOM 1056 O O . ILE A 1 129 ? 64.778 6.907 -41.312 1.00 73.38 129 ILE A O 1
ATOM 1060 N N . PHE A 1 130 ? 62.796 6.793 -42.339 1.00 70.62 130 PHE A N 1
ATOM 1061 C CA . PHE A 1 130 ? 63.359 6.354 -43.620 1.00 70.62 130 PHE A CA 1
ATOM 1062 C C . PHE A 1 130 ? 64.348 7.365 -44.228 1.00 70.62 130 PHE A C 1
ATOM 1064 O O . PHE A 1 130 ? 65.317 6.977 -44.878 1.00 70.62 130 PHE A O 1
ATOM 1071 N N . LYS A 1 131 ? 64.128 8.667 -44.009 1.00 70.75 131 LYS A N 1
ATOM 1072 C CA . LYS A 1 131 ? 64.989 9.742 -44.523 1.00 70.75 131 LYS A CA 1
ATOM 1073 C C . LYS A 1 131 ? 66.292 9.913 -43.732 1.00 70.75 131 LYS A C 1
ATOM 1075 O O . LYS A 1 131 ? 67.256 10.415 -44.292 1.00 70.75 131 LYS A O 1
ATOM 1080 N N . ILE A 1 132 ? 66.321 9.508 -42.462 1.00 70.44 132 ILE A N 1
ATOM 1081 C CA . ILE A 1 132 ? 67.521 9.547 -41.604 1.00 70.44 132 ILE A CA 1
ATOM 1082 C C . ILE A 1 132 ? 68.477 8.378 -41.908 1.00 70.44 132 ILE A C 1
ATOM 1084 O O . ILE A 1 132 ? 69.679 8.503 -41.702 1.00 70.44 132 ILE A O 1
ATOM 1088 N N . TRP A 1 133 ? 67.959 7.251 -42.404 1.00 58.84 133 TRP A N 1
ATOM 1089 C CA . TRP A 1 133 ? 68.725 6.021 -42.662 1.00 58.84 133 TRP A CA 1
ATOM 1090 C C . TRP A 1 133 ? 69.159 5.832 -44.133 1.00 58.84 133 TRP A C 1
ATOM 1092 O O . TRP A 1 133 ? 69.595 4.741 -44.508 1.00 58.84 133 TRP A O 1
ATOM 1102 N N . LYS A 1 134 ? 69.045 6.874 -44.965 1.00 50.72 134 LYS A N 1
ATOM 1103 C CA . LYS A 1 134 ? 69.547 6.941 -46.349 1.00 50.72 134 LYS A CA 1
ATOM 1104 C C . LYS A 1 134 ? 70.696 7.933 -46.454 1.00 50.72 134 LYS A C 1
ATOM 1106 O O . LYS A 1 134 ? 71.611 7.649 -47.257 1.00 50.72 134 LYS A O 1
#

pLDDT: mean 86.74, std 9.8, range [50.72, 96.31]

Foldseek 3Di:
DDWDWDPPDPDTDIDDDDFQWDWDQDPVVRDIDIDGDPCVVQVPDVSVLVVQQVVQVVVVVVVDPGDRDDDPPDDDDDPVRVVVVVVVVVVVVVVVVVVVVVVVVVVVVVVVVVVVVVVVVVVVVVVVVVVVVD

Radius of gyration: 33.56 Å; chains: 1; bounding box: 93×33×79 Å

InterPro domains:
  IPR001668 Plasmid recombination enzyme [PF01076] (2-71)